Protein AF-A0A8T3AWD9-F1 (afdb_monomer)

Solvent-accessible surface area (backbone atoms only — not comparable to full-atom values): 8606 Å² total; per-residue (Å²): 122,70,68,49,66,74,69,62,75,92,82,88,86,88,84,91,85,80,89,54,77,78,52,58,83,73,50,92,71,78,94,84,82,88,88,88,85,84,59,68,88,38,67,68,53,42,66,17,61,41,80,44,67,46,98,86,73,47,78,46,60,47,73,42,88,56,37,65,58,46,50,52,51,52,49,51,55,45,60,72,67,45,82,55,59,67,70,56,50,48,51,47,48,51,53,51,46,44,41,70,74,65,65,48,84,80,69,75,83,74,73,81,74,82,64,86,80,73,74,73,90,85,72,76,76,87,125

Sequence (127 aa):
MLLSNCLFRVGGAAVLLSNRRQDRRLSKYQLLHTVRTHKGSDDRSYNCIFQSQDPSLLTGVSLSKDLMSVAGEALKTNITTLVLPISEQLLFFACLLSRRVLRIKSIRPYIPDFKYRALPSKYRAST

Foldseek 3Di:
DPVQVVVDDDDDDDDDDDPDPVCVVVDPDDDDDDDDDDPCVDPLLVPQWDFDADPVRDTTIDGDPCNVVSVVVVVVVVVVVPPDPVVLVVVQVVLVCCCPPVVPPPDDRDDRDPPPPDDDPPPPDDD

Nearest PDB structures (foldseek):
  6rm3-assembly1_LW0  TM=2.012E-01  e=3.949E+00  Vairimorpha necatrix

Radius of gyration: 20.72 Å; Cα contacts (8 Å, |Δi|>4): 76; chains: 1; bounding box: 49×40×47 Å

InterPro domains:
  IPR012392 Very-long-chain 3-ketoacyl-CoA synthase [PTHR31561] (1-115)
  IPR013601 FAE1/Type III polyketide synthase-like protein [PF08392] (1-100)
  IPR016039 Thiolase-like [G3DSA:3.40.47.10] (1-95)

pLDDT: mean 74.84, std 16.21, range [35.09, 95.19]

Organism: Dendrobium nobile (NCBI:txid94219)

Structure (mmCIF, N/CA/C/O backbone):
data_AF-A0A8T3AWD9-F1
#
_entry.id   AF-A0A8T3AWD9-F1
#
loop_
_atom_site.group_PDB
_atom_site.id
_atom_site.type_symbol
_atom_site.label_atom_id
_atom_site.label_alt_id
_atom_site.label_comp_id
_atom_site.label_asym_id
_atom_site.label_entity_id
_atom_site.label_seq_id
_atom_site.pdbx_PDB_ins_code
_atom_site.Cartn_x
_atom_site.Cartn_y
_atom_site.Cartn_z
_atom_site.occupancy
_atom_site.B_iso_or_equiv
_atom_site.auth_seq_id
_atom_site.auth_comp_id
_atom_site.auth_asym_id
_atom_site.auth_atom_id
_atom_site.pdbx_PDB_model_num
ATOM 1 N N . MET A 1 1 ? -6.844 -5.451 22.018 1.00 65.19 1 MET A N 1
ATOM 2 C CA . MET A 1 1 ? -5.948 -5.164 20.866 1.00 65.19 1 MET A CA 1
ATOM 3 C C . MET A 1 1 ? -5.050 -3.934 21.086 1.00 65.19 1 MET A C 1
ATOM 5 O O . MET A 1 1 ? -5.524 -2.823 20.910 1.00 65.19 1 MET A O 1
ATOM 9 N N . LEU A 1 2 ? -3.764 -4.069 21.454 1.00 70.31 2 LEU A N 1
ATOM 10 C CA . LEU A 1 2 ? -2.915 -2.883 21.725 1.00 70.31 2 LEU A CA 1
ATOM 11 C C . LEU A 1 2 ? -2.199 -2.328 20.474 1.00 70.31 2 LEU A C 1
ATOM 13 O O . LEU A 1 2 ? -2.203 -1.125 20.241 1.00 70.31 2 LEU A O 1
ATOM 17 N N . LEU A 1 3 ? -1.613 -3.204 19.647 1.00 77.25 3 LEU A N 1
ATOM 18 C CA . LEU A 1 3 ? -0.787 -2.805 18.498 1.00 77.25 3 LEU A CA 1
ATOM 19 C C . LEU A 1 3 ? -1.592 -2.056 17.420 1.00 77.25 3 LEU A C 1
ATOM 21 O O . LEU A 1 3 ? -1.138 -1.036 16.906 1.00 77.25 3 LEU A O 1
ATOM 25 N N . SER A 1 4 ? -2.806 -2.519 17.118 1.00 77.25 4 SER A N 1
ATOM 26 C CA . SER A 1 4 ? -3.703 -1.888 16.141 1.00 77.25 4 SER A CA 1
ATOM 27 C C . SER A 1 4 ? -4.045 -0.442 16.516 1.00 77.25 4 SER A C 1
ATOM 29 O O . SER A 1 4 ? -4.082 0.418 15.641 1.00 77.25 4 SER A O 1
ATOM 31 N N . ASN A 1 5 ? -4.192 -0.147 17.813 1.00 77.19 5 ASN A N 1
ATOM 32 C CA . ASN A 1 5 ? -4.466 1.206 18.308 1.00 77.19 5 ASN A CA 1
ATOM 33 C C . ASN A 1 5 ? -3.277 2.162 18.112 1.00 77.19 5 ASN A C 1
ATOM 35 O O . ASN A 1 5 ? -3.461 3.373 18.042 1.00 77.19 5 ASN A O 1
ATOM 39 N N . CYS A 1 6 ? -2.051 1.638 18.012 1.00 80.62 6 CYS A N 1
ATOM 40 C CA . CYS A 1 6 ? -0.866 2.439 17.708 1.00 80.62 6 CYS A CA 1
ATOM 41 C C . CYS A 1 6 ? -0.670 2.649 16.199 1.00 80.62 6 CYS A C 1
ATOM 43 O O . CYS A 1 6 ? -0.115 3.673 15.798 1.00 80.62 6 CYS A O 1
ATOM 45 N N . LEU A 1 7 ? -1.101 1.684 15.379 1.00 85.06 7 LEU A N 1
ATOM 46 C CA . LEU A 1 7 ? -0.913 1.692 13.927 1.00 85.06 7 LEU A CA 1
ATOM 47 C C . LEU A 1 7 ? -1.989 2.497 13.190 1.00 85.06 7 LEU A C 1
ATOM 49 O O . LEU A 1 7 ? -1.666 3.248 12.271 1.00 85.06 7 LEU A O 1
ATOM 53 N N . PHE A 1 8 ? -3.257 2.354 13.579 1.00 82.56 8 PHE A N 1
ATOM 54 C CA . PHE A 1 8 ? -4.366 3.032 12.914 1.00 82.56 8 PHE A CA 1
ATOM 55 C C . PHE A 1 8 ? -4.655 4.372 13.589 1.00 82.56 8 PHE A C 1
ATOM 57 O O . PHE A 1 8 ? -5.075 4.432 14.743 1.00 82.56 8 PHE A O 1
ATOM 64 N N . ARG A 1 9 ? -4.441 5.462 12.848 1.00 85.12 9 ARG A N 1
ATOM 65 C CA . ARG A 1 9 ? -4.808 6.823 13.252 1.00 85.12 9 ARG A CA 1
ATOM 66 C C . ARG A 1 9 ? -5.792 7.422 12.262 1.00 85.12 9 ARG A C 1
ATOM 68 O O . ARG A 1 9 ? -5.788 7.082 11.081 1.00 85.12 9 ARG A O 1
ATOM 75 N N . VAL A 1 10 ? -6.611 8.343 12.751 1.00 87.38 10 VAL A N 1
ATOM 76 C CA . VAL A 1 10 ? -7.536 9.108 11.915 1.00 87.38 10 VAL A CA 1
ATOM 77 C C . VAL A 1 10 ? -6.753 10.174 11.147 1.00 87.38 10 VAL A C 1
ATOM 79 O O . VAL A 1 10 ? -5.949 10.901 11.727 1.00 87.38 10 VAL A O 1
ATOM 82 N N . GLY A 1 11 ? -6.986 10.263 9.839 1.00 91.12 11 GLY A N 1
ATOM 83 C CA . GLY A 1 11 ? -6.383 11.258 8.956 1.00 91.12 11 GLY A CA 1
ATOM 84 C C . GLY A 1 11 ? -7.189 11.408 7.666 1.00 91.12 11 GLY A C 1
ATOM 85 O O . GLY A 1 11 ? -7.953 10.514 7.305 1.00 91.12 11 GLY A O 1
ATOM 86 N N . GLY A 1 12 ? -7.033 12.543 6.983 1.00 93.56 12 GLY A N 1
ATOM 87 C CA . GLY A 1 12 ? -7.712 12.843 5.721 1.00 93.56 12 GLY A CA 1
ATOM 88 C C . GLY A 1 12 ? -6.720 13.243 4.633 1.00 93.56 12 GLY A C 1
ATOM 89 O O . GLY A 1 12 ? -5.766 13.972 4.893 1.00 93.56 12 GLY A O 1
ATOM 90 N N . ALA A 1 13 ? -6.949 12.770 3.411 1.00 93.94 13 ALA A N 1
ATOM 91 C CA . ALA A 1 13 ? -6.191 13.160 2.228 1.00 93.94 13 ALA A CA 1
ATOM 92 C C . ALA A 1 13 ? -7.133 13.248 1.023 1.00 93.94 13 ALA A C 1
ATOM 94 O O . ALA A 1 13 ? -8.075 12.466 0.910 1.00 93.94 13 ALA A O 1
ATOM 95 N N . ALA A 1 14 ? -6.859 14.181 0.114 1.00 95.19 14 ALA A N 1
ATOM 96 C CA . ALA A 1 14 ? -7.595 14.336 -1.134 1.00 95.19 14 ALA A CA 1
ATOM 97 C C . ALA A 1 14 ? -6.621 14.352 -2.313 1.00 95.19 14 ALA A C 1
ATOM 99 O O . ALA A 1 14 ? -5.540 14.939 -2.238 1.00 95.19 14 ALA A O 1
ATOM 100 N N . VAL A 1 15 ? -7.011 13.707 -3.410 1.00 93.44 15 VAL A N 1
ATOM 101 C CA . VAL A 1 15 ? -6.258 13.686 -4.667 1.00 93.44 15 VAL A CA 1
ATOM 102 C C . VAL A 1 15 ? -7.203 14.098 -5.785 1.00 93.44 15 VAL A C 1
ATOM 104 O O . VAL A 1 15 ? -8.267 13.504 -5.943 1.00 93.44 15 VAL A O 1
ATOM 107 N N . LEU A 1 16 ? -6.809 15.102 -6.569 1.00 94.00 16 LEU A N 1
ATOM 108 C CA . LEU A 1 16 ? -7.533 15.518 -7.768 1.00 94.00 16 LEU A CA 1
ATOM 109 C C . LEU A 1 16 ? -6.903 14.859 -8.999 1.00 94.00 16 LEU A C 1
ATOM 111 O O . LEU A 1 16 ? -5.707 15.015 -9.250 1.00 94.00 16 LEU A O 1
ATOM 115 N N . LEU A 1 17 ? -7.713 14.138 -9.772 1.00 94.00 17 LEU A N 1
ATOM 116 C CA . LEU A 1 17 ? -7.306 13.497 -11.020 1.00 94.00 17 LEU A CA 1
ATOM 117 C C . LEU A 1 17 ? -7.984 14.205 -12.196 1.00 94.00 17 LEU A C 1
ATOM 119 O O . LEU A 1 17 ? -9.191 14.432 -12.170 1.00 94.00 17 LEU A O 1
ATOM 123 N N . SER A 1 18 ? -7.213 14.533 -13.233 1.00 90.94 18 SER A N 1
ATOM 124 C CA . SER A 1 18 ? -7.724 15.117 -14.476 1.00 90.94 18 SER A CA 1
ATOM 125 C C . SER A 1 18 ? -7.173 14.366 -15.682 1.00 90.94 18 SER A C 1
ATOM 127 O O . SER A 1 18 ? -6.006 13.973 -15.712 1.00 90.94 18 SER A O 1
ATOM 129 N N . ASN A 1 19 ? -8.019 14.186 -16.694 1.00 92.88 19 ASN A N 1
ATOM 130 C CA . ASN A 1 19 ? -7.649 13.652 -18.003 1.00 92.88 19 ASN A CA 1
ATOM 131 C C . ASN A 1 19 ? -7.398 14.762 -19.045 1.00 92.88 19 ASN A C 1
ATOM 133 O O . ASN A 1 19 ? -7.105 14.465 -20.206 1.00 92.88 19 ASN A O 1
ATOM 137 N N . ARG A 1 20 ? -7.507 16.045 -18.666 1.00 91.94 20 ARG A N 1
ATOM 138 C CA . ARG A 1 20 ? -7.355 17.176 -19.590 1.00 91.94 20 ARG A CA 1
ATOM 139 C C . ARG A 1 20 ? -5.881 17.463 -19.850 1.00 91.94 20 ARG A C 1
ATOM 141 O O . ARG A 1 20 ? -5.083 17.639 -18.934 1.00 91.94 20 ARG A O 1
ATOM 148 N N . ARG A 1 21 ? -5.514 17.606 -21.128 1.00 86.69 21 ARG A N 1
ATOM 149 C CA . ARG A 1 21 ? -4.132 17.936 -21.528 1.00 86.69 21 ARG A CA 1
ATOM 150 C C . ARG A 1 21 ? -3.658 19.295 -20.997 1.00 86.69 21 ARG A C 1
ATOM 152 O O . ARG A 1 21 ? -2.462 19.455 -20.778 1.00 86.69 21 ARG A O 1
ATOM 159 N N . GLN A 1 22 ? -4.573 20.245 -20.798 1.00 89.88 22 GLN A N 1
ATOM 160 C CA . GLN A 1 22 ? -4.274 21.581 -20.265 1.00 89.88 22 GLN A CA 1
ATOM 161 C C . GLN A 1 22 ? -3.762 21.508 -18.817 1.00 89.88 22 GLN A C 1
ATOM 163 O O . GLN A 1 22 ? -2.763 22.145 -18.484 1.00 89.88 22 GLN A O 1
ATOM 168 N N . ASP A 1 23 ? -4.350 20.625 -18.006 1.00 89.12 23 ASP A N 1
ATOM 169 C CA . ASP A 1 23 ? -4.007 20.454 -16.589 1.00 89.12 23 ASP A CA 1
ATOM 170 C C . ASP A 1 23 ? -2.666 19.728 -16.389 1.00 89.12 23 ASP A C 1
ATOM 172 O O . ASP A 1 23 ? -2.089 19.757 -15.304 1.00 89.12 23 ASP A O 1
ATOM 176 N N . ARG A 1 24 ? -2.104 19.126 -17.448 1.00 85.88 24 ARG A N 1
ATOM 177 C CA . ARG A 1 24 ? -0.816 18.412 -17.403 1.00 85.88 24 ARG A CA 1
ATOM 178 C C . ARG A 1 24 ? 0.351 19.302 -16.972 1.00 85.88 24 ARG A C 1
ATOM 180 O O . ARG A 1 24 ? 1.319 18.807 -16.407 1.00 85.88 24 ARG A O 1
ATOM 187 N N . ARG A 1 25 ? 0.290 20.609 -17.254 1.00 86.06 25 ARG A N 1
ATOM 188 C CA . ARG A 1 25 ? 1.325 21.564 -16.815 1.00 86.06 25 ARG A CA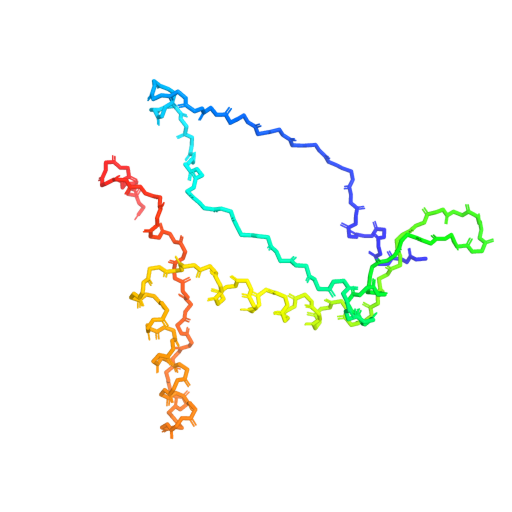 1
ATOM 189 C C . ARG A 1 25 ? 1.244 21.869 -15.317 1.00 86.06 25 ARG A C 1
ATOM 191 O O . ARG A 1 25 ? 2.246 22.269 -14.741 1.00 86.06 25 ARG A O 1
ATOM 198 N N . LEU A 1 26 ? 0.071 21.678 -14.712 1.00 88.62 26 LEU A N 1
ATOM 199 C CA . LEU A 1 26 ? -0.200 21.946 -13.298 1.00 88.62 26 LEU A CA 1
ATOM 200 C C . LEU A 1 26 ? -0.123 20.674 -12.438 1.00 88.62 26 LEU A C 1
ATOM 202 O O . LEU A 1 26 ? 0.032 20.756 -11.222 1.00 88.62 26 LEU A O 1
ATOM 206 N N . SER A 1 27 ? -0.224 19.488 -13.045 1.00 88.12 27 SER A N 1
ATOM 207 C CA . SER A 1 27 ? -0.175 18.215 -12.326 1.00 88.12 27 SER A CA 1
ATOM 208 C C . SER A 1 27 ? 1.201 17.960 -11.703 1.00 88.12 27 SER A C 1
ATOM 210 O O . SER A 1 27 ? 2.211 17.960 -12.406 1.00 88.12 27 SER A O 1
ATOM 212 N N . LYS A 1 28 ? 1.233 17.650 -10.400 1.00 88.88 28 LYS A N 1
ATOM 213 C CA . LYS A 1 28 ? 2.458 17.254 -9.680 1.00 88.88 28 LYS A CA 1
ATOM 214 C C . LYS A 1 28 ? 2.979 15.877 -10.109 1.00 88.88 28 LYS A C 1
ATOM 216 O O . LYS A 1 28 ? 4.184 15.658 -10.157 1.00 88.88 28 LYS A O 1
ATOM 221 N N . TYR A 1 29 ? 2.067 14.956 -10.419 1.00 86.56 29 TYR A N 1
ATOM 222 C CA . TYR A 1 29 ? 2.374 13.589 -10.836 1.00 86.56 29 TYR A CA 1
ATOM 223 C C . TYR A 1 29 ? 1.457 13.163 -11.984 1.00 86.56 29 TYR A C 1
ATOM 225 O O . TYR A 1 29 ? 0.307 13.595 -12.058 1.00 86.56 29 TYR A O 1
ATOM 233 N N . GLN A 1 30 ? 1.959 12.287 -12.856 1.00 84.25 30 GLN A N 1
ATOM 234 C CA . GLN A 1 30 ? 1.177 11.650 -13.914 1.00 84.25 30 GLN A CA 1
ATOM 235 C C . GLN A 1 30 ? 0.963 10.174 -13.558 1.00 84.25 30 GLN A C 1
ATOM 237 O O . GLN A 1 30 ? 1.929 9.430 -13.397 1.00 84.25 30 GLN A O 1
ATOM 242 N N . LEU A 1 31 ? -0.297 9.741 -13.460 1.00 87.12 31 LEU A N 1
ATOM 243 C CA . LEU A 1 31 ? -0.633 8.328 -13.295 1.00 87.12 31 LEU A CA 1
ATOM 244 C C . LEU A 1 31 ? -0.467 7.611 -14.640 1.00 87.12 31 LEU A C 1
ATOM 246 O O . LEU A 1 31 ? -1.129 7.962 -15.614 1.00 87.12 31 LEU A O 1
ATOM 250 N N . LEU A 1 32 ? 0.437 6.633 -14.699 1.00 84.62 32 LEU A N 1
ATOM 251 C CA . LEU A 1 32 ? 0.747 5.904 -15.934 1.00 84.62 32 LEU A CA 1
ATOM 252 C C . LEU A 1 32 ? 0.165 4.494 -15.943 1.00 84.62 32 LEU A C 1
ATOM 254 O O . LEU A 1 32 ? -0.391 4.071 -16.949 1.00 84.62 32 LEU A O 1
ATOM 258 N N . HIS A 1 33 ? 0.302 3.771 -14.834 1.00 79.75 33 HIS A N 1
ATOM 259 C CA . HIS A 1 33 ? -0.185 2.405 -14.706 1.00 79.75 33 HIS A CA 1
ATOM 260 C C . HIS A 1 33 ? -0.597 2.138 -13.259 1.00 79.75 33 HIS A C 1
ATOM 262 O O . HIS A 1 33 ? 0.128 2.480 -12.327 1.00 79.75 33 HIS A O 1
ATOM 268 N N . THR A 1 34 ? -1.741 1.480 -13.087 1.00 84.19 34 THR A N 1
ATOM 269 C CA . THR A 1 34 ? -2.168 0.879 -11.820 1.00 84.19 34 THR A CA 1
ATOM 270 C C . THR A 1 34 ? -2.266 -0.633 -11.990 1.00 84.19 34 THR A C 1
ATOM 272 O O . THR A 1 34 ? -2.887 -1.093 -12.944 1.00 84.19 34 THR A O 1
ATOM 275 N N . VAL A 1 35 ? -1.645 -1.400 -11.095 1.00 82.94 35 VAL A N 1
ATOM 276 C CA . VAL A 1 35 ? -1.787 -2.862 -11.014 1.00 82.94 35 VAL A CA 1
ATOM 277 C C . VAL A 1 35 ? -2.458 -3.179 -9.686 1.00 82.94 35 VAL A C 1
ATOM 279 O O . VAL A 1 35 ? -2.074 -2.632 -8.653 1.00 82.94 35 VAL A O 1
ATOM 282 N N . ARG A 1 36 ? -3.465 -4.053 -9.710 1.00 84.62 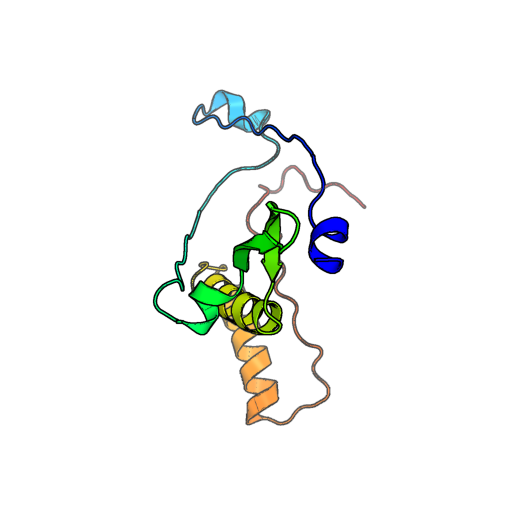36 ARG A N 1
ATOM 283 C CA . ARG A 1 36 ? -4.148 -4.539 -8.510 1.00 84.62 36 ARG A CA 1
ATOM 284 C C . ARG A 1 36 ? -3.980 -6.047 -8.417 1.00 84.62 36 ARG A C 1
ATOM 286 O O . ARG A 1 36 ? -4.243 -6.756 -9.380 1.00 84.62 36 ARG A O 1
ATOM 293 N N . THR A 1 37 ? -3.607 -6.524 -7.239 1.00 83.94 37 THR A N 1
ATOM 294 C CA . THR A 1 37 ? -3.449 -7.951 -6.943 1.00 83.94 37 THR A CA 1
ATOM 295 C C . THR A 1 37 ? -4.292 -8.344 -5.751 1.00 83.94 37 THR A C 1
ATOM 297 O O . THR A 1 37 ? -4.377 -7.601 -4.773 1.00 83.94 37 THR A O 1
ATOM 300 N N . HIS A 1 38 ? -4.879 -9.531 -5.813 1.00 87.25 38 HIS A N 1
ATOM 301 C CA . HIS A 1 38 ? -5.731 -10.058 -4.762 1.00 87.25 38 HIS A CA 1
ATOM 302 C C . HIS A 1 38 ? -5.205 -11.421 -4.310 1.00 87.25 38 HIS A C 1
ATOM 304 O O . HIS A 1 38 ? -5.122 -12.338 -5.120 1.00 87.25 38 HIS A O 1
ATOM 310 N N . LYS A 1 39 ? -4.845 -11.541 -3.025 1.00 85.00 39 LYS A N 1
ATOM 311 C CA . LYS A 1 39 ? -4.396 -12.798 -2.398 1.00 85.00 39 LYS A CA 1
ATOM 312 C C . LYS A 1 39 ? -5.446 -13.411 -1.461 1.00 85.00 39 LYS A C 1
ATOM 314 O O . LYS A 1 39 ? -5.117 -14.289 -0.680 1.00 85.00 39 LYS A O 1
ATOM 319 N N . GLY A 1 40 ? -6.706 -12.977 -1.528 1.00 85.75 40 GLY A N 1
ATOM 320 C CA . GLY A 1 40 ? -7.748 -13.431 -0.596 1.00 85.75 40 GLY A CA 1
ATOM 321 C C . GLY A 1 40 ? -8.136 -14.912 -0.703 1.00 85.75 40 GLY A C 1
ATOM 322 O O . GLY A 1 40 ? -8.907 -15.370 0.124 1.00 85.75 40 GLY A O 1
ATOM 323 N N . SER A 1 41 ? -7.630 -15.654 -1.696 1.00 88.19 41 SER A N 1
ATOM 324 C CA . SER A 1 41 ? -7.831 -17.106 -1.802 1.00 88.19 41 SER A CA 1
ATOM 325 C C . SER A 1 41 ? -6.900 -17.927 -0.905 1.00 88.19 41 SER A C 1
ATOM 327 O O . SER A 1 41 ? -7.090 -19.129 -0.788 1.00 88.19 41 SER A O 1
ATOM 329 N N . ASP A 1 42 ? -5.855 -17.318 -0.342 1.00 88.31 42 ASP A N 1
ATOM 330 C CA . ASP A 1 42 ? -4.977 -17.963 0.633 1.00 88.31 42 ASP A CA 1
ATOM 331 C C . ASP A 1 42 ? -5.487 -17.650 2.041 1.00 88.31 42 ASP A C 1
ATOM 333 O O . ASP A 1 42 ? -5.592 -16.480 2.409 1.00 88.31 42 ASP A O 1
ATOM 337 N N . ASP A 1 43 ? -5.770 -18.679 2.838 1.00 90.00 43 ASP A N 1
ATOM 338 C CA . ASP A 1 43 ? -6.325 -18.537 4.187 1.00 90.00 43 ASP A CA 1
ATOM 339 C C . ASP A 1 43 ? -5.436 -17.698 5.103 1.00 90.00 43 ASP A C 1
ATOM 341 O O . ASP A 1 43 ? -5.941 -16.953 5.945 1.00 90.00 43 ASP A O 1
ATOM 345 N N . ARG A 1 44 ? -4.108 -17.772 4.938 1.00 88.12 44 ARG A N 1
ATOM 346 C CA . ARG A 1 44 ? -3.181 -16.931 5.712 1.00 88.12 44 ARG A CA 1
ATOM 347 C C . ARG A 1 44 ? -3.329 -15.471 5.330 1.00 88.12 44 ARG A C 1
ATOM 349 O O . ARG A 1 44 ? -3.333 -14.600 6.195 1.00 88.12 44 ARG A O 1
ATOM 356 N N . SER A 1 45 ? -3.471 -15.213 4.035 1.00 87.00 45 SER A N 1
ATOM 357 C CA . SER A 1 45 ? -3.666 -13.874 3.494 1.00 87.00 45 SER A CA 1
ATOM 358 C C . SER A 1 45 ? -5.045 -13.309 3.833 1.00 87.00 45 SER A C 1
ATOM 360 O O . SER A 1 45 ? -5.158 -12.123 4.132 1.00 87.00 45 SER A O 1
ATOM 362 N N . TYR A 1 46 ? -6.080 -14.146 3.836 1.00 88.44 46 TYR A N 1
ATOM 363 C CA . TYR A 1 46 ? -7.435 -13.773 4.219 1.00 88.44 46 TYR A CA 1
ATOM 364 C C . TYR A 1 46 ? -7.490 -13.423 5.707 1.00 88.44 46 TYR A C 1
ATOM 366 O O . TYR A 1 46 ? -7.839 -12.303 6.062 1.00 88.44 46 TYR A O 1
ATOM 374 N N . ASN A 1 47 ? -7.039 -14.333 6.577 1.00 87.81 47 ASN A N 1
ATOM 375 C CA . ASN A 1 47 ? -7.129 -14.185 8.031 1.00 87.81 47 ASN A CA 1
ATOM 376 C C . ASN A 1 47 ? -6.112 -13.203 8.644 1.00 87.81 47 ASN A C 1
ATOM 378 O O . ASN A 1 47 ? -6.112 -13.007 9.860 1.00 87.81 47 ASN A O 1
ATOM 382 N N . CYS A 1 48 ? -5.230 -12.581 7.849 1.00 87.94 48 CYS A N 1
ATOM 383 C CA . CYS A 1 48 ? -4.163 -11.741 8.400 1.00 87.94 48 CYS A CA 1
ATOM 384 C C . CYS A 1 48 ? -4.647 -10.408 8.987 1.00 87.94 48 CYS A C 1
ATOM 386 O O . CYS A 1 48 ? -4.032 -9.921 9.939 1.00 87.94 48 CYS A O 1
ATOM 388 N N . ILE A 1 49 ? -5.723 -9.830 8.444 1.00 88.50 49 ILE A N 1
ATOM 389 C CA . ILE A 1 49 ? -6.346 -8.598 8.938 1.00 88.50 49 ILE A CA 1
ATOM 390 C C . ILE A 1 49 ? -7.855 -8.796 8.935 1.00 88.50 49 ILE A C 1
ATOM 392 O O . ILE A 1 49 ? -8.462 -8.895 7.871 1.00 88.50 49 ILE A O 1
ATOM 396 N N . PHE A 1 50 ? -8.464 -8.777 10.116 1.00 88.06 50 PHE A N 1
ATOM 397 C CA . PHE A 1 50 ? -9.914 -8.854 10.254 1.00 88.06 50 PHE A CA 1
ATOM 398 C C . PHE A 1 50 ? -10.436 -7.818 11.225 1.00 88.06 50 PHE A C 1
ATOM 400 O O . PHE A 1 50 ? -9.828 -7.562 12.260 1.00 88.06 50 PHE A O 1
ATOM 407 N N . GLN A 1 51 ? -11.593 -7.245 10.915 1.00 87.88 51 GLN A N 1
ATOM 408 C CA . GLN A 1 51 ? -12.339 -6.485 11.902 1.00 87.88 51 GLN A CA 1
ATOM 409 C C . GLN A 1 51 ? -13.060 -7.476 12.818 1.00 87.88 51 GLN A C 1
ATOM 411 O O . GLN A 1 51 ? -13.839 -8.301 12.347 1.00 87.88 51 GLN A O 1
ATOM 416 N N . SER A 1 52 ? -12.778 -7.420 14.114 1.00 85.75 52 SER A N 1
ATOM 417 C CA . SER A 1 52 ? -13.375 -8.311 15.106 1.00 85.75 52 SER A CA 1
ATOM 418 C C . SER A 1 52 ? -13.766 -7.533 16.350 1.00 85.75 52 SER A C 1
ATOM 420 O O . SER A 1 52 ? -13.223 -6.466 16.639 1.00 85.75 52 SER A O 1
ATOM 422 N N . GLN A 1 53 ? -14.723 -8.074 17.090 1.00 86.94 53 GLN A N 1
ATOM 423 C CA . GLN A 1 53 ? -15.185 -7.482 18.331 1.00 86.94 53 GLN A CA 1
ATOM 424 C C . GLN A 1 53 ? -14.423 -8.102 19.506 1.00 86.94 53 GLN A C 1
ATOM 426 O O . GLN A 1 53 ? -14.345 -9.325 19.621 1.00 86.94 53 GLN A O 1
ATOM 431 N N . ASP A 1 54 ? -13.834 -7.259 20.352 1.00 81.81 54 ASP A N 1
ATOM 432 C CA . ASP A 1 54 ? -13.190 -7.700 21.592 1.00 81.81 54 ASP A CA 1
ATOM 433 C C . ASP A 1 54 ? -14.269 -8.076 22.643 1.00 81.81 54 ASP A C 1
ATOM 435 O O . ASP A 1 54 ? -15.425 -7.659 22.517 1.00 81.81 54 ASP A O 1
ATOM 439 N N . PRO A 1 55 ? -13.924 -8.811 23.724 1.00 84.69 55 PRO A N 1
ATOM 440 C CA . PRO A 1 55 ? -14.878 -9.223 24.768 1.00 84.69 55 PRO A CA 1
ATOM 441 C C . PRO A 1 55 ? -15.641 -8.070 25.437 1.00 84.69 55 PRO A C 1
ATOM 443 O O . PRO A 1 55 ? -16.718 -8.266 25.988 1.00 84.69 55 PRO A O 1
ATOM 446 N N . SER A 1 56 ? -15.099 -6.855 25.372 1.00 85.44 56 SER A N 1
ATOM 447 C CA . SER A 1 56 ? -15.739 -5.625 25.851 1.00 85.44 56 SER A CA 1
ATOM 448 C C . SER A 1 56 ? -16.709 -5.002 24.836 1.00 85.44 56 SER A C 1
ATOM 450 O O . SER A 1 56 ? -17.052 -3.832 24.969 1.00 85.44 56 SER A O 1
ATOM 452 N N . LEU A 1 57 ? -17.117 -5.749 23.802 1.00 83.19 57 LEU A N 1
ATOM 453 C CA . LEU A 1 57 ? -17.996 -5.317 22.706 1.00 83.19 57 LEU A CA 1
ATOM 454 C C . LEU A 1 57 ? -17.452 -4.152 21.860 1.00 83.19 57 LEU A C 1
ATOM 456 O O . LEU A 1 57 ? -18.184 -3.544 21.078 1.00 83.19 57 LEU A O 1
ATOM 460 N N . LEU A 1 58 ? -16.155 -3.868 21.958 1.00 82.50 58 LEU A N 1
ATOM 461 C CA . LEU A 1 58 ? -15.493 -2.842 21.163 1.00 82.50 58 LEU A CA 1
ATOM 462 C C . LEU A 1 58 ? -15.006 -3.443 19.846 1.00 82.50 58 LEU A C 1
ATOM 464 O O . LEU A 1 58 ? -14.232 -4.400 19.833 1.00 82.50 58 LEU A O 1
ATOM 468 N N . THR A 1 59 ? -15.460 -2.875 18.733 1.00 84.88 59 THR A N 1
ATOM 469 C CA . THR A 1 59 ? -15.034 -3.297 17.398 1.00 84.88 59 THR A CA 1
ATOM 470 C C . THR A 1 59 ? -13.644 -2.747 17.096 1.00 84.88 59 THR A C 1
ATOM 472 O O . THR A 1 59 ? -13.445 -1.533 17.064 1.00 84.88 59 THR A O 1
ATOM 475 N N . GLY A 1 60 ? -12.690 -3.638 16.839 1.00 83.94 60 GLY A N 1
ATOM 476 C CA . GLY A 1 60 ? -11.310 -3.301 16.505 1.00 83.94 60 GLY A CA 1
ATOM 477 C C . GLY A 1 60 ? -10.791 -4.088 15.304 1.00 83.94 60 GLY A C 1
ATOM 478 O O . GLY A 1 60 ? -11.528 -4.823 14.648 1.00 83.94 60 GLY A O 1
ATOM 479 N N . VAL A 1 61 ? -9.505 -3.917 14.997 1.00 87.75 61 VAL A N 1
ATOM 480 C CA . VAL A 1 61 ? -8.817 -4.651 13.925 1.00 87.75 61 VAL A CA 1
ATOM 481 C C . VAL A 1 61 ? -7.849 -5.656 14.536 1.00 87.75 61 VAL A C 1
ATOM 483 O O . VAL A 1 61 ? -6.910 -5.277 15.239 1.00 87.75 61 VAL A O 1
ATOM 486 N N . SER A 1 62 ? -8.053 -6.934 14.241 1.00 86.44 62 SER A N 1
ATOM 487 C CA . SER A 1 62 ? -7.143 -8.027 14.560 1.00 86.44 62 SER A CA 1
ATOM 488 C C . SER A 1 62 ? -6.068 -8.134 13.487 1.00 86.44 62 SER A C 1
ATOM 490 O O . SER A 1 62 ? -6.375 -8.138 12.295 1.00 86.44 62 SER A O 1
ATOM 492 N N . LEU A 1 63 ? -4.808 -8.204 13.916 1.00 87.19 63 LEU A N 1
ATOM 493 C CA . LEU A 1 63 ? -3.639 -8.336 13.050 1.00 87.19 63 LEU A CA 1
ATOM 494 C C . LEU A 1 63 ? -2.908 -9.631 13.412 1.00 87.19 63 LEU A C 1
ATOM 496 O O . LEU A 1 63 ? -2.433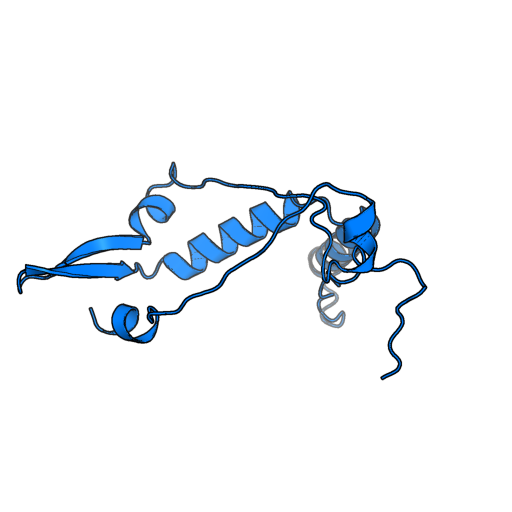 -9.785 14.540 1.00 87.19 63 LEU A O 1
ATOM 500 N N . SER A 1 64 ? -2.806 -10.555 12.459 1.00 86.44 64 SER A N 1
ATOM 501 C CA . SER A 1 64 ? -2.039 -11.792 12.631 1.00 86.44 64 SER A CA 1
ATOM 502 C C . SER A 1 64 ? -0.531 -11.536 12.530 1.00 86.44 64 SER A C 1
ATOM 504 O O . SER A 1 64 ? -0.077 -10.607 11.859 1.00 86.44 64 SER A O 1
ATOM 506 N N . LYS A 1 65 ? 0.274 -12.416 13.137 1.00 86.50 65 LYS A N 1
ATOM 507 C CA . LYS A 1 65 ? 1.745 -12.407 13.013 1.00 86.50 65 LYS A CA 1
ATOM 508 C C . LYS A 1 65 ? 2.210 -12.658 11.574 1.00 86.50 65 LYS A C 1
ATOM 510 O O . LYS A 1 65 ? 3.272 -12.178 11.184 1.00 86.50 65 LYS A O 1
ATOM 515 N N . ASP A 1 66 ? 1.389 -13.345 10.783 1.00 86.38 66 ASP A N 1
ATOM 516 C CA . ASP A 1 66 ? 1.661 -13.635 9.372 1.00 86.38 66 ASP A CA 1
ATOM 517 C C . ASP A 1 66 ? 1.496 -12.411 8.459 1.00 86.38 66 ASP A C 1
ATOM 519 O O . ASP A 1 66 ? 1.840 -12.461 7.282 1.00 86.38 66 ASP A O 1
ATOM 523 N N . LEU A 1 67 ? 1.008 -11.279 8.980 1.00 86.19 67 LEU A N 1
ATOM 524 C CA . LEU A 1 67 ? 0.790 -10.073 8.185 1.00 86.19 67 LEU A CA 1
ATOM 525 C C . LEU A 1 67 ? 2.054 -9.622 7.442 1.00 86.19 67 LEU A C 1
ATOM 527 O O . LEU A 1 67 ? 1.996 -9.279 6.263 1.00 86.19 67 LEU A O 1
ATOM 531 N N . MET A 1 68 ? 3.206 -9.629 8.115 1.00 87.56 68 MET A N 1
ATOM 532 C CA . MET A 1 68 ? 4.447 -9.124 7.526 1.00 87.56 68 MET A CA 1
ATOM 533 C C . MET A 1 68 ? 4.985 -10.049 6.423 1.00 87.56 68 MET A C 1
ATOM 535 O O . MET A 1 68 ? 5.489 -9.562 5.410 1.00 87.56 68 MET A O 1
ATOM 539 N N . SER A 1 69 ? 4.845 -11.370 6.581 1.00 89.38 69 SER A N 1
ATOM 540 C CA . SER A 1 69 ? 5.248 -12.345 5.560 1.00 89.38 69 SER A CA 1
ATOM 541 C C . SER A 1 69 ? 4.310 -12.297 4.352 1.00 89.38 69 SER A C 1
ATOM 543 O O . SER A 1 69 ? 4.781 -12.147 3.223 1.00 89.38 69 SER A O 1
ATOM 545 N N . VAL A 1 70 ? 2.993 -12.307 4.584 1.00 88.88 70 VAL A N 1
ATOM 546 C CA . VAL A 1 70 ? 1.966 -12.184 3.538 1.00 88.88 70 VAL A CA 1
ATOM 547 C C . VAL A 1 70 ? 2.130 -10.886 2.745 1.00 88.88 70 VAL A C 1
ATOM 549 O O . VAL A 1 70 ? 2.108 -10.912 1.510 1.00 88.88 70 VAL A O 1
ATOM 552 N N . ALA A 1 71 ? 2.325 -9.753 3.429 1.00 86.56 71 ALA A N 1
ATOM 553 C CA . ALA A 1 71 ? 2.517 -8.455 2.788 1.00 86.56 71 ALA A CA 1
ATOM 554 C C . ALA A 1 71 ? 3.805 -8.418 1.954 1.00 86.56 71 ALA A C 1
ATOM 556 O O . ALA A 1 71 ? 3.795 -7.905 0.834 1.00 86.56 71 ALA A O 1
ATOM 557 N N . GLY A 1 72 ? 4.899 -9.001 2.458 1.00 86.56 72 GLY A N 1
ATOM 558 C CA . GLY A 1 72 ? 6.159 -9.111 1.723 1.00 86.56 72 GLY A CA 1
ATOM 559 C C . GLY A 1 72 ? 6.026 -9.944 0.448 1.00 86.56 72 GLY A C 1
ATOM 560 O O . GLY A 1 72 ? 6.520 -9.550 -0.611 1.00 86.56 72 GLY A O 1
ATOM 561 N N . GLU A 1 73 ? 5.309 -11.065 0.513 1.00 85.81 73 GLU A N 1
ATOM 562 C CA . GLU A 1 73 ? 5.015 -11.878 -0.666 1.00 85.81 73 GLU A CA 1
ATOM 563 C C . GLU A 1 73 ? 4.125 -11.147 -1.672 1.00 85.81 73 GLU A C 1
ATOM 565 O O . GLU A 1 73 ? 4.426 -11.154 -2.865 1.00 85.81 73 GLU A O 1
ATOM 570 N N . ALA A 1 74 ? 3.057 -10.491 -1.208 1.00 85.38 74 ALA A N 1
ATOM 571 C CA . ALA A 1 74 ? 2.180 -9.701 -2.069 1.00 85.38 74 ALA A CA 1
ATOM 572 C C . ALA A 1 74 ? 2.961 -8.583 -2.774 1.00 85.38 74 ALA A C 1
ATOM 574 O O . ALA A 1 74 ? 2.840 -8.402 -3.984 1.00 85.38 74 ALA A O 1
ATOM 575 N N . LEU A 1 75 ? 3.833 -7.885 -2.043 1.00 82.69 75 LEU A N 1
ATOM 576 C CA . LEU A 1 75 ? 4.684 -6.842 -2.603 1.00 82.69 75 LEU A CA 1
ATOM 577 C C . LEU A 1 75 ? 5.658 -7.404 -3.646 1.00 82.69 75 LEU A C 1
ATOM 579 O O . LEU A 1 75 ? 5.836 -6.801 -4.702 1.00 82.69 75 LEU A O 1
ATOM 583 N N . LYS A 1 76 ? 6.256 -8.573 -3.396 1.00 81.62 76 LYS A N 1
ATOM 584 C CA . LYS A 1 76 ? 7.150 -9.242 -4.350 1.00 81.62 76 LYS A CA 1
ATOM 585 C C . LYS A 1 76 ? 6.425 -9.605 -5.649 1.00 81.62 76 LYS A C 1
ATOM 587 O O . LYS A 1 76 ? 6.954 -9.355 -6.734 1.00 81.62 76 LYS A O 1
ATOM 592 N N . THR A 1 77 ? 5.211 -10.144 -5.561 1.00 78.69 77 THR A N 1
ATOM 593 C CA . THR A 1 77 ? 4.374 -10.426 -6.738 1.00 78.69 77 THR A CA 1
ATOM 594 C C . THR A 1 77 ? 3.987 -9.138 -7.472 1.00 78.69 77 THR A C 1
ATOM 596 O O . THR A 1 77 ? 3.979 -9.097 -8.701 1.00 78.69 77 THR A O 1
ATOM 599 N N . ASN A 1 78 ? 3.759 -8.042 -6.749 1.00 75.56 78 ASN A N 1
ATOM 600 C CA . ASN A 1 78 ? 3.386 -6.764 -7.361 1.00 75.56 78 ASN A CA 1
ATOM 601 C C . ASN A 1 78 ? 4.556 -6.083 -8.051 1.00 75.56 78 ASN A C 1
ATOM 603 O O . ASN A 1 78 ? 4.392 -5.562 -9.143 1.00 75.56 78 ASN A O 1
ATOM 607 N N . ILE A 1 79 ? 5.747 -6.114 -7.456 1.00 69.50 79 ILE A N 1
ATOM 608 C CA . ILE A 1 79 ? 6.960 -5.560 -8.068 1.00 69.50 79 ILE A CA 1
ATOM 609 C C . ILE A 1 79 ? 7.360 -6.363 -9.311 1.00 69.50 79 ILE A C 1
ATOM 611 O O . ILE A 1 79 ? 7.830 -5.784 -10.283 1.00 69.50 79 ILE A O 1
ATOM 615 N N . THR A 1 80 ? 7.157 -7.683 -9.306 1.00 66.75 80 THR A N 1
ATOM 616 C CA . THR A 1 80 ? 7.451 -8.526 -10.479 1.00 66.75 80 THR A CA 1
ATOM 617 C C . THR A 1 80 ? 6.439 -8.352 -11.614 1.00 66.75 80 THR A C 1
ATOM 619 O O . THR A 1 80 ? 6.817 -8.489 -12.774 1.00 66.75 80 THR A O 1
ATOM 622 N N . THR A 1 81 ? 5.182 -8.015 -11.307 1.00 62.97 81 THR A N 1
ATOM 623 C CA . THR A 1 81 ? 4.123 -7.764 -12.308 1.00 62.97 81 THR A CA 1
ATOM 624 C C . THR A 1 81 ? 4.027 -6.305 -12.748 1.00 62.97 81 THR A C 1
ATOM 626 O O . THR A 1 81 ? 3.591 -6.027 -13.865 1.00 62.97 81 THR A O 1
ATOM 629 N N . LEU A 1 82 ? 4.468 -5.360 -11.914 1.00 58.03 82 LEU A N 1
ATOM 630 C CA . LEU A 1 82 ? 4.757 -3.999 -12.338 1.00 58.03 82 LEU A CA 1
ATOM 631 C C . LEU A 1 82 ? 5.825 -4.093 -13.420 1.00 58.03 82 LEU A C 1
ATOM 633 O O . LEU A 1 82 ? 6.947 -4.527 -13.164 1.00 58.03 82 LEU A O 1
ATOM 637 N N . VAL A 1 83 ? 5.463 -3.676 -14.632 1.00 52.34 83 VAL A N 1
ATOM 638 C CA . VAL A 1 83 ? 6.386 -3.470 -15.748 1.00 52.34 83 VAL A CA 1
ATOM 639 C C . VAL A 1 83 ? 7.314 -2.310 -15.376 1.00 52.34 83 VAL A C 1
ATOM 641 O O . VAL A 1 83 ? 7.194 -1.188 -15.879 1.00 52.34 83 VAL A O 1
ATOM 644 N N . LEU A 1 84 ? 8.237 -2.568 -14.447 1.00 55.53 84 LEU A N 1
ATOM 645 C CA . LEU A 1 84 ? 9.484 -1.835 -14.375 1.00 55.53 84 LEU A CA 1
ATOM 646 C C . LEU A 1 84 ? 10.053 -1.852 -15.802 1.00 55.53 84 LEU A C 1
ATOM 648 O O . LEU A 1 84 ? 9.928 -2.871 -16.491 1.00 55.53 84 LEU A O 1
ATOM 652 N N . PRO A 1 85 ? 10.603 -0.731 -16.299 1.00 58.69 85 PRO A N 1
ATOM 653 C CA . PRO A 1 85 ? 11.267 -0.735 -17.596 1.00 58.69 85 PRO A CA 1
ATOM 654 C C . PRO A 1 85 ? 12.201 -1.946 -17.653 1.00 58.69 85 PRO A C 1
ATOM 656 O O . PRO A 1 85 ? 12.889 -2.232 -16.675 1.00 58.69 85 PRO A O 1
ATOM 659 N N . ILE A 1 86 ? 12.159 -2.693 -18.759 1.00 61.31 86 ILE A N 1
ATOM 660 C CA . ILE A 1 86 ? 12.816 -4.005 -18.895 1.00 61.31 86 ILE A CA 1
ATOM 661 C C . ILE A 1 86 ? 14.283 -3.941 -18.430 1.00 61.31 86 ILE A C 1
ATOM 663 O O . ILE A 1 86 ? 14.780 -4.885 -17.827 1.00 61.31 86 ILE A O 1
ATOM 667 N N . SER A 1 87 ? 14.946 -2.792 -18.612 1.00 62.62 87 SER A N 1
ATOM 668 C CA . SER A 1 87 ? 16.289 -2.494 -18.105 1.00 62.62 87 SER A CA 1
ATOM 669 C C . SER A 1 87 ? 16.453 -2.660 -16.586 1.00 62.62 87 SER A C 1
ATOM 671 O O . SER A 1 87 ? 17.427 -3.260 -16.150 1.00 62.62 87 SER A O 1
ATOM 673 N N . GLU A 1 88 ? 15.506 -2.179 -15.780 1.00 67.88 88 GLU A N 1
ATOM 674 C CA . GLU A 1 88 ? 15.535 -2.257 -14.311 1.00 67.88 88 GLU A CA 1
ATOM 675 C C . GLU A 1 88 ? 15.208 -3.668 -13.811 1.00 67.88 88 GLU A C 1
ATOM 677 O O . GLU A 1 88 ? 15.838 -4.171 -12.878 1.00 67.88 88 GLU A O 1
ATOM 682 N N . GLN A 1 89 ? 14.265 -4.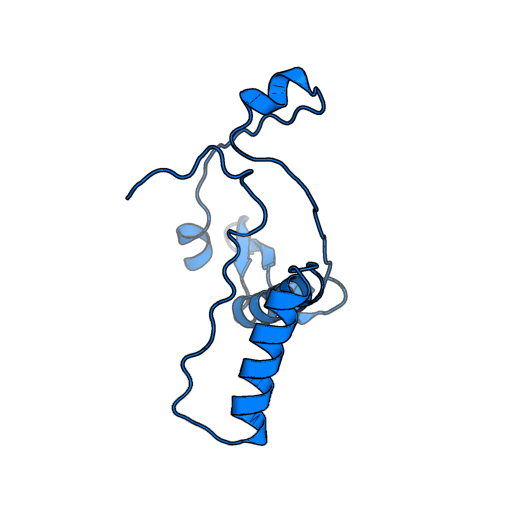351 -14.472 1.00 65.81 89 GLN A N 1
ATOM 683 C CA . GLN A 1 89 ? 13.976 -5.758 -14.178 1.00 65.81 89 GLN A CA 1
ATOM 684 C C . GLN A 1 89 ? 15.186 -6.641 -14.492 1.00 65.81 89 GLN A C 1
ATOM 686 O O . GLN A 1 89 ? 15.547 -7.487 -13.675 1.00 65.81 89 GLN A O 1
ATOM 691 N N . LEU A 1 90 ? 15.846 -6.414 -15.634 1.00 69.12 90 LEU A N 1
ATOM 692 C CA . LEU A 1 90 ? 17.068 -7.118 -16.018 1.00 69.12 90 LEU A CA 1
ATOM 693 C C . LEU A 1 90 ? 18.214 -6.836 -15.047 1.00 69.12 90 LEU A C 1
ATOM 695 O O . LEU A 1 90 ? 18.900 -7.777 -14.661 1.00 69.12 90 LEU A O 1
ATOM 699 N N . LEU A 1 91 ? 18.411 -5.587 -14.611 1.00 71.94 91 LEU A N 1
ATOM 700 C CA . LEU A 1 91 ? 19.486 -5.247 -13.676 1.00 71.94 91 LEU A CA 1
ATOM 701 C C . LEU A 1 91 ? 19.269 -5.909 -12.311 1.00 71.94 91 LEU A C 1
ATOM 703 O O . LEU A 1 91 ? 20.185 -6.531 -11.771 1.00 71.94 91 LEU A O 1
ATOM 707 N N . PHE A 1 92 ? 18.044 -5.846 -11.779 1.00 69.88 92 PHE A N 1
ATOM 708 C CA . PHE A 1 92 ? 17.680 -6.518 -10.532 1.00 69.88 92 PHE A CA 1
ATOM 709 C C . PHE A 1 92 ? 17.844 -8.039 -10.643 1.00 69.88 92 PHE A C 1
ATOM 711 O O . PHE A 1 92 ? 18.436 -8.672 -9.765 1.00 69.88 92 PHE A O 1
ATOM 718 N N . PHE A 1 93 ? 17.373 -8.629 -11.744 1.00 72.81 93 PHE A N 1
ATOM 719 C CA . PHE A 1 93 ? 17.467 -10.065 -11.988 1.00 72.81 93 PHE A CA 1
ATOM 720 C C . PHE A 1 93 ? 18.919 -10.526 -12.183 1.00 72.81 93 PHE A C 1
ATOM 722 O O . PHE A 1 93 ? 19.322 -11.530 -11.597 1.00 72.81 93 PHE A O 1
ATOM 729 N N . ALA A 1 94 ? 19.742 -9.761 -12.904 1.00 73.88 94 ALA A N 1
ATOM 730 C CA . ALA A 1 94 ? 21.175 -10.007 -13.059 1.00 73.88 94 ALA A CA 1
ATOM 731 C C . ALA A 1 94 ? 21.919 -9.914 -11.717 1.00 73.88 94 ALA A C 1
ATOM 733 O O . ALA A 1 94 ? 22.767 -10.757 -11.415 1.00 73.88 94 ALA A O 1
ATOM 734 N N . CYS A 1 95 ? 21.569 -8.945 -10.865 1.00 71.50 95 CYS A N 1
ATOM 735 C CA . CYS A 1 95 ? 22.101 -8.834 -9.503 1.00 71.50 95 CYS A CA 1
ATOM 736 C C . CYS A 1 95 ? 21.707 -10.046 -8.635 1.00 71.50 95 CYS A C 1
ATOM 738 O O . CYS A 1 95 ? 22.503 -10.561 -7.847 1.00 71.50 95 CYS A O 1
ATOM 740 N N . LEU A 1 96 ? 20.478 -10.542 -8.795 1.00 71.69 96 LEU A N 1
ATOM 741 C CA . LEU A 1 96 ? 19.981 -11.707 -8.066 1.00 71.69 96 LEU A CA 1
ATOM 742 C C . LEU A 1 96 ? 20.675 -13.003 -8.520 1.00 71.69 96 LEU A C 1
ATOM 744 O O . LEU A 1 96 ? 21.089 -13.806 -7.681 1.00 71.69 96 LEU A O 1
ATOM 748 N N . LEU A 1 97 ? 20.842 -13.188 -9.833 1.00 74.94 97 LEU A N 1
ATOM 749 C CA . LEU A 1 97 ? 21.549 -14.320 -10.440 1.00 74.94 97 LEU A CA 1
ATOM 750 C C . LEU A 1 97 ? 23.033 -14.329 -10.080 1.00 74.94 97 LEU A C 1
ATOM 752 O O . LEU A 1 97 ? 23.541 -15.359 -9.647 1.00 74.94 97 LEU A O 1
ATOM 756 N N . SER A 1 98 ? 23.723 -13.193 -10.188 1.00 68.50 98 SER A N 1
ATOM 757 C CA . SER A 1 98 ? 25.143 -13.090 -9.822 1.00 68.50 98 SER A CA 1
ATOM 758 C C . SER A 1 98 ? 25.381 -13.425 -8.346 1.00 68.50 98 SER A C 1
ATOM 760 O O . SER A 1 98 ? 26.322 -14.142 -8.013 1.00 68.50 98 SER A O 1
ATOM 762 N N . ARG A 1 99 ? 24.484 -13.023 -7.443 1.00 66.94 99 ARG A N 1
ATOM 763 C CA . ARG A 1 99 ? 24.567 -13.418 -6.028 1.00 66.94 99 ARG A CA 1
ATOM 764 C C . ARG A 1 99 ? 24.268 -14.898 -5.796 1.00 66.94 99 ARG A C 1
ATOM 766 O O . ARG A 1 99 ? 24.935 -15.529 -4.977 1.00 66.94 99 ARG A O 1
ATOM 773 N N . ARG A 1 100 ? 23.269 -15.453 -6.490 1.00 70.44 100 ARG A N 1
ATOM 774 C CA . ARG A 1 100 ? 22.792 -16.828 -6.265 1.00 70.44 100 ARG A CA 1
ATOM 775 C C . ARG A 1 100 ? 23.669 -17.891 -6.926 1.00 70.44 100 ARG A C 1
ATOM 777 O O . ARG A 1 100 ? 23.872 -18.942 -6.329 1.00 70.44 100 ARG A O 1
ATOM 784 N N . VAL A 1 101 ? 24.183 -17.617 -8.123 1.00 67.44 101 VAL A N 1
ATOM 785 C CA . VAL A 1 101 ? 24.965 -18.564 -8.932 1.00 67.44 101 VAL A CA 1
ATOM 786 C C . VAL A 1 101 ? 26.463 -18.362 -8.727 1.00 67.44 101 VAL A C 1
ATOM 788 O O . VAL A 1 101 ? 27.178 -19.334 -8.512 1.00 67.44 101 VAL A O 1
ATOM 791 N N . LEU A 1 102 ? 26.944 -17.115 -8.713 1.00 61.03 102 LEU A N 1
ATOM 792 C CA . LEU A 1 102 ? 28.385 -16.838 -8.632 1.00 61.03 102 LEU A CA 1
ATOM 793 C C . LEU A 1 102 ? 28.901 -16.703 -7.186 1.00 61.03 102 LEU A C 1
ATOM 795 O O . LEU A 1 102 ? 30.091 -16.488 -6.987 1.00 61.03 102 LEU A O 1
ATOM 799 N N . ARG A 1 103 ? 28.034 -16.822 -6.160 1.00 57.97 103 ARG A N 1
ATOM 800 C CA . ARG A 1 103 ? 28.373 -16.691 -4.720 1.00 57.97 103 ARG A CA 1
ATOM 801 C C . ARG A 1 103 ? 29.215 -15.443 -4.383 1.00 57.97 103 ARG A C 1
ATOM 803 O O . ARG A 1 103 ? 29.930 -15.416 -3.380 1.00 57.97 103 ARG A O 1
ATOM 810 N N . ILE A 1 104 ? 29.103 -14.376 -5.177 1.00 58.62 104 ILE A N 1
ATOM 811 C CA . ILE A 1 104 ? 29.860 -13.138 -4.974 1.00 58.62 104 ILE A CA 1
ATOM 812 C C . ILE A 1 104 ? 29.194 -12.344 -3.843 1.00 58.62 104 ILE A C 1
ATOM 814 O O . ILE A 1 104 ? 28.271 -11.558 -4.061 1.00 58.62 104 ILE A O 1
ATOM 818 N N . LYS A 1 105 ? 29.669 -12.544 -2.608 1.00 53.19 105 LYS A N 1
ATOM 819 C CA . LYS A 1 105 ? 29.193 -11.841 -1.398 1.00 53.19 105 LYS A CA 1
ATOM 820 C C . LYS A 1 105 ? 29.436 -10.319 -1.410 1.00 53.19 105 LYS A C 1
ATOM 822 O O . LYS A 1 105 ? 28.896 -9.625 -0.556 1.00 53.19 105 LYS A O 1
ATOM 827 N N . SER A 1 106 ? 30.227 -9.799 -2.353 1.00 54.88 106 SER A N 1
ATOM 828 C CA . SER A 1 106 ? 30.690 -8.399 -2.379 1.00 54.88 106 SER A CA 1
ATOM 829 C C . SER A 1 106 ? 29.768 -7.423 -3.137 1.00 54.88 106 SER A C 1
ATOM 831 O O . SER A 1 106 ? 29.870 -6.209 -2.974 1.00 54.88 106 SER A O 1
ATOM 833 N N . ILE A 1 107 ? 28.820 -7.912 -3.943 1.00 54.31 107 ILE A N 1
ATOM 834 C CA . ILE A 1 107 ? 27.944 -7.032 -4.734 1.00 54.31 107 ILE A CA 1
ATOM 835 C C . ILE A 1 107 ? 26.850 -6.479 -3.823 1.00 54.31 107 ILE A C 1
ATOM 837 O O . ILE A 1 107 ? 26.058 -7.263 -3.302 1.00 54.31 107 ILE A O 1
ATOM 841 N N . ARG A 1 108 ? 26.777 -5.155 -3.621 1.00 54.31 108 ARG A N 1
ATOM 842 C CA . ARG A 1 108 ? 25.687 -4.495 -2.870 1.00 54.31 108 ARG A CA 1
ATOM 843 C C . ARG A 1 108 ? 24.331 -4.767 -3.544 1.00 54.31 108 ARG A C 1
ATOM 845 O O . ARG A 1 108 ? 24.287 -4.847 -4.768 1.00 54.31 108 ARG A O 1
ATOM 852 N N . PRO A 1 109 ? 23.234 -4.952 -2.782 1.00 57.03 109 PRO A N 1
ATOM 853 C CA . PRO A 1 109 ? 21.937 -5.231 -3.384 1.00 57.03 109 PRO A CA 1
ATOM 854 C C . PRO A 1 109 ? 21.537 -4.006 -4.195 1.00 57.03 109 PRO A C 1
ATOM 856 O O . PRO A 1 109 ? 21.451 -2.917 -3.631 1.00 57.03 109 PRO A O 1
ATOM 859 N N . TYR A 1 110 ? 21.336 -4.174 -5.501 1.00 56.72 110 TYR A N 1
ATOM 860 C CA . TYR A 1 110 ? 20.807 -3.090 -6.311 1.00 56.72 110 TYR A CA 1
ATOM 861 C C . TYR A 1 110 ? 19.382 -2.789 -5.845 1.00 56.72 110 TYR A C 1
ATOM 863 O O . TYR A 1 110 ? 18.525 -3.676 -5.845 1.00 56.72 110 TYR A O 1
ATOM 871 N N . ILE A 1 111 ? 19.164 -1.559 -5.388 1.00 58.91 111 ILE A N 1
ATOM 872 C CA . ILE A 1 111 ? 17.848 -1.038 -5.030 1.00 58.91 111 ILE A CA 1
ATOM 873 C C 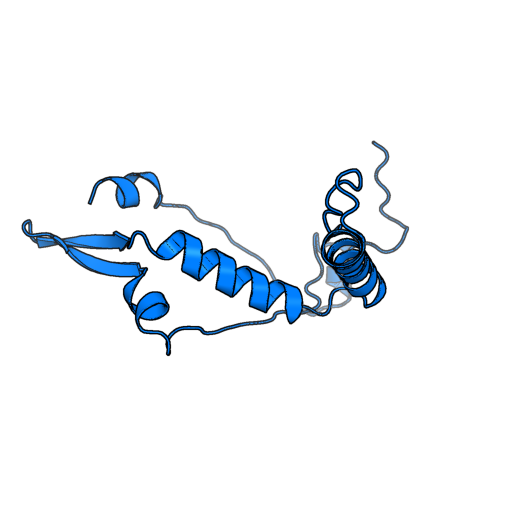. ILE A 1 111 ? 17.285 -0.453 -6.326 1.00 58.91 111 ILE A C 1
ATOM 875 O O . ILE A 1 111 ? 17.861 0.525 -6.805 1.00 58.91 111 ILE A O 1
ATOM 879 N N . PRO A 1 112 ? 16.224 -1.041 -6.912 1.00 56.88 112 PRO A N 1
ATOM 880 C CA . PRO A 1 112 ? 15.625 -0.513 -8.131 1.00 56.88 112 PRO A CA 1
ATOM 881 C C . PRO A 1 112 ? 15.220 0.942 -7.922 1.00 56.88 112 PRO A C 1
ATOM 883 O O . PRO A 1 112 ? 14.518 1.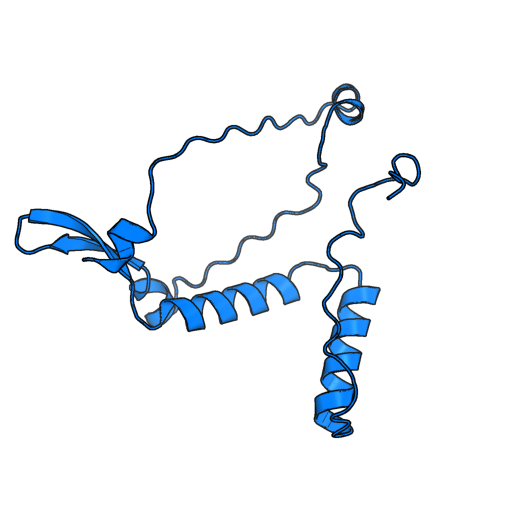261 -6.958 1.00 56.88 112 PRO A O 1
ATOM 886 N N . A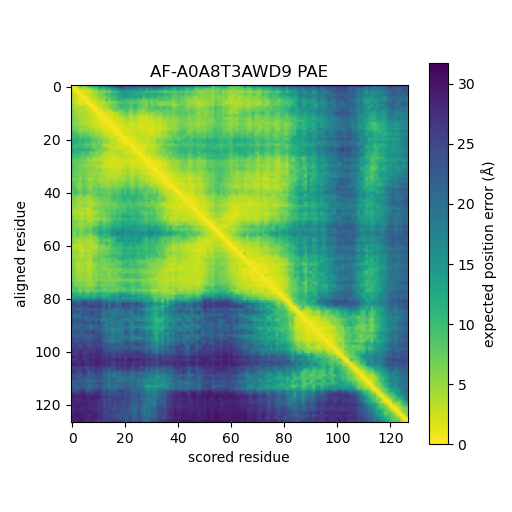SP A 1 113 ? 15.681 1.827 -8.801 1.00 55.84 113 ASP A N 1
ATOM 887 C CA . ASP A 1 113 ? 15.320 3.234 -8.715 1.00 55.84 113 ASP A CA 1
ATOM 888 C C . ASP A 1 113 ? 13.966 3.449 -9.400 1.00 55.84 113 ASP A C 1
ATOM 890 O O . ASP A 1 113 ? 13.817 3.430 -10.623 1.00 55.84 113 ASP A O 1
ATOM 894 N N . PHE A 1 114 ? 12.936 3.655 -8.584 1.00 54.72 114 PHE A N 1
ATOM 895 C CA . PHE A 1 114 ? 11.571 3.876 -9.054 1.00 54.72 114 PHE A CA 1
ATOM 896 C C . PHE A 1 114 ? 11.351 5.287 -9.640 1.00 54.72 114 PHE A C 1
ATOM 898 O O . PHE A 1 114 ? 10.237 5.599 -10.067 1.00 54.72 114 PHE A O 1
ATOM 905 N N . LYS A 1 115 ? 12.376 6.158 -9.692 1.00 53.06 115 LYS A N 1
ATOM 906 C CA . LYS A 1 115 ? 12.256 7.525 -10.240 1.00 53.06 115 LYS A CA 1
ATOM 907 C C . LYS A 1 115 ? 12.083 7.589 -11.761 1.00 53.06 115 LYS A C 1
ATOM 909 O O . LYS A 1 115 ? 11.562 8.584 -12.265 1.00 53.06 115 LYS A O 1
ATOM 914 N N . TYR A 1 116 ? 12.464 6.560 -12.518 1.00 47.06 116 TYR A N 1
ATOM 915 C CA . TYR A 1 116 ? 12.650 6.671 -13.975 1.00 47.06 116 TYR A CA 1
ATOM 916 C C . TYR A 1 116 ? 11.382 6.675 -14.849 1.00 47.06 116 TYR A C 1
ATOM 918 O O . TYR A 1 116 ? 11.462 6.489 -16.064 1.00 47.06 116 TYR A O 1
ATOM 926 N N . ARG A 1 117 ? 10.197 6.966 -14.295 1.00 45.81 117 ARG A N 1
ATOM 927 C CA . ARG A 1 117 ? 9.015 7.267 -15.126 1.00 45.81 117 ARG A CA 1
ATOM 928 C C . ARG A 1 117 ? 8.172 8.448 -14.653 1.00 45.81 117 ARG A C 1
ATOM 930 O O . ARG A 1 117 ? 6.975 8.502 -14.910 1.00 45.81 117 ARG A O 1
ATOM 937 N N . ALA A 1 118 ? 8.793 9.436 -14.027 1.00 42.03 118 ALA A N 1
ATOM 938 C CA . ALA A 1 118 ? 8.197 10.758 -13.922 1.00 42.03 118 ALA A CA 1
ATOM 939 C C . ALA A 1 118 ? 9.310 11.789 -14.032 1.00 42.03 118 ALA A C 1
ATOM 941 O O . ALA A 1 118 ? 9.964 12.082 -13.043 1.00 42.03 118 ALA A O 1
ATOM 942 N N . LEU A 1 119 ? 9.559 12.267 -15.253 1.00 36.62 119 LEU A N 1
ATOM 943 C CA . LEU A 1 119 ? 9.787 13.673 -15.600 1.00 36.62 119 LEU A CA 1
ATOM 944 C C . LEU A 1 119 ? 10.421 13.731 -17.003 1.00 36.62 119 LEU A C 1
ATOM 946 O O . LEU A 1 119 ? 11.518 13.206 -17.201 1.00 36.62 119 LEU A O 1
ATOM 950 N N . PRO A 1 120 ? 9.786 14.377 -18.000 1.00 36.06 120 PRO A N 1
ATOM 951 C CA . PRO A 1 120 ? 10.550 14.883 -19.132 1.00 36.06 120 PRO A CA 1
ATOM 952 C C . PRO A 1 120 ? 11.653 15.808 -18.597 1.00 36.06 120 PRO A C 1
ATOM 954 O O . PRO A 1 120 ? 11.433 16.526 -17.622 1.00 36.06 120 PRO A O 1
ATOM 957 N N . SER A 1 121 ? 12.810 15.797 -19.262 1.00 43.91 121 SER A N 1
ATOM 958 C CA . SER A 1 121 ? 14.085 16.488 -18.970 1.00 43.91 121 SER A CA 1
ATOM 959 C C . SER A 1 121 ? 14.031 17.960 -18.495 1.00 43.91 121 SER A C 1
ATOM 961 O O . SER A 1 121 ? 15.075 18.539 -18.210 1.00 43.91 121 SER A O 1
ATOM 963 N N . LYS A 1 122 ? 12.860 18.598 -18.418 1.00 39.59 122 LYS A N 1
ATOM 964 C CA . LYS A 1 122 ? 12.675 20.014 -18.081 1.00 39.59 122 LYS A CA 1
ATOM 965 C C . LYS A 1 122 ? 12.513 20.327 -16.587 1.00 39.59 122 LYS A C 1
ATOM 967 O O . LYS A 1 122 ? 12.485 21.501 -16.251 1.00 39.59 122 LYS A O 1
ATOM 972 N N . TYR A 1 123 ? 12.459 19.334 -15.696 1.00 44.00 123 TYR A N 1
ATOM 973 C CA . TYR A 1 123 ? 12.397 19.565 -14.239 1.00 44.00 123 TYR A CA 1
ATOM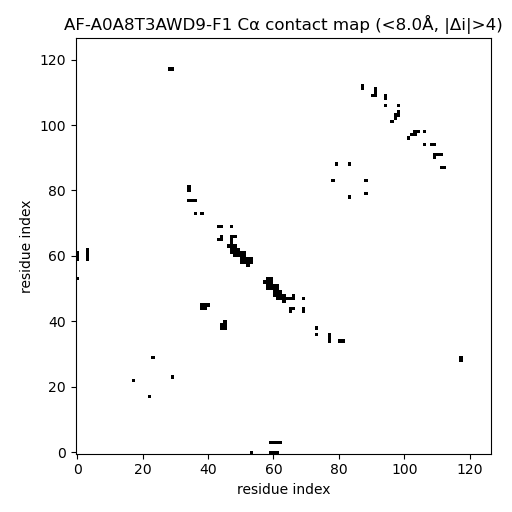 974 C C . TYR A 1 123 ? 13.491 18.807 -13.485 1.00 44.00 123 TYR A C 1
ATOM 976 O O . TYR A 1 123 ? 13.243 18.103 -12.508 1.00 44.00 123 TYR A O 1
ATOM 984 N N . ARG A 1 124 ? 14.732 18.949 -13.954 1.00 40.41 124 ARG A N 1
ATOM 985 C CA . ARG A 1 124 ? 15.916 18.572 -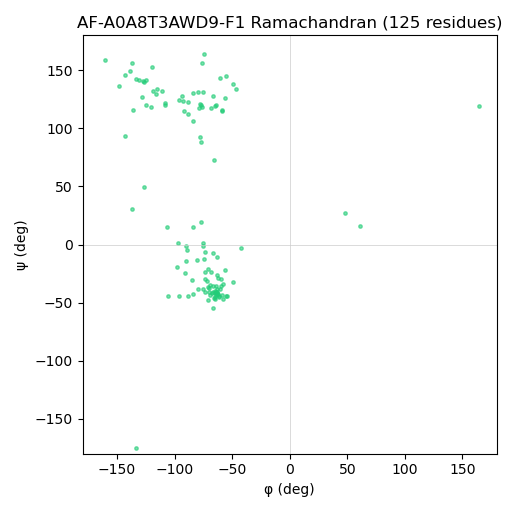13.182 1.00 40.41 124 ARG A CA 1
ATOM 986 C C . ARG A 1 124 ? 16.148 19.679 -12.149 1.00 40.41 124 ARG A C 1
ATOM 988 O O . ARG A 1 124 ? 16.809 20.666 -12.447 1.00 40.41 124 ARG A O 1
ATOM 995 N N . ALA A 1 125 ? 15.529 19.562 -10.976 1.00 37.31 125 ALA A N 1
ATOM 996 C CA . ALA A 1 125 ? 15.907 20.393 -9.840 1.00 37.31 125 ALA A CA 1
ATOM 997 C C . ALA A 1 125 ? 17.311 19.967 -9.399 1.00 37.31 125 ALA A C 1
ATOM 999 O O . ALA A 1 125 ? 17.540 18.806 -9.060 1.00 37.31 125 ALA A O 1
ATOM 1000 N N . SER A 1 126 ? 18.240 20.910 -9.492 1.00 35.19 126 SER A N 1
ATOM 1001 C CA . SER A 1 126 ? 19.555 20.876 -8.874 1.00 35.19 126 SER A CA 1
ATOM 1002 C C . SER A 1 126 ? 19.399 20.755 -7.359 1.00 35.19 126 SER A C 1
ATOM 1004 O O . SER A 1 126 ? 18.891 21.670 -6.711 1.00 35.19 126 SER A O 1
ATOM 1006 N N . THR A 1 127 ? 19.845 19.630 -6.825 1.00 35.09 127 THR A N 1
ATOM 1007 C CA . THR A 1 127 ? 20.460 19.541 -5.498 1.00 35.09 127 THR A CA 1
ATOM 1008 C C . THR A 1 127 ? 21.880 19.082 -5.715 1.00 35.09 127 THR A C 1
ATOM 1010 O O . THR A 1 127 ? 22.031 18.146 -6.539 1.00 35.09 127 THR A O 1
#

Secondary structure (DSSP, 8-state):
--HHHHH-------------TGGGGT-S-----------TTSHHHHTTEEEEE-TTS-EEEEE-TTHHHHHHHHHHHHHHHS---HHHHHHHHHHHHHHHHS--TTSPPP---TTTTS--TT-----

Mean predicted aligned error: 13.17 Å

=== Feature glossary ===
Legend for the data blocks above and below:

— What the protein is —

The amino-acid sequence is the protein's primary structure: the linear order of residues from the N-terminus to the C-terminus, written in one-letter code. Everything else here — the 3D coordinates, the secondary structure, the domain annotations — is ultimately a consequence of this string.

Database cross-references. InterPro integrates a dozen domain/family signature databases into unified entries with residue-range hits. GO terms attach function/process/location labels with evidence codes. CATH codes position the fold in a four-level structural taxonomy. Organism is the NCBI-taxonomy species name.

— Where its atoms are —

The mmCIF block holds the 3D Cartesian coordinates of each backbone atom (N, Cα, C, O) in ångströms. mmCIF is the PDB's canonical archive format — a tagged-loop text representation of the atomic model.

The six renders are orthographic views along the three Cartesian axes in both directions. Representation (cartoon, sticks, or surface) and color scheme (sequence-rainbow or by-chain) vary across proteins so the training set covers all the common visualization conventions.

— Local backbone conformation —

Secondary structure is the local, repeating backbone conformation. DSSP classifies it into eight states by reading the hydrogen-bond network: three helix types (H, G, I), two β types (E, B), two non-regular types (T, S), and unstructured coil (-).

SS3 is a coarse helix/strand/coil call (letters a/b/c) made by the P-SEA algorithm from inter-Cα distances and dihedrals. It is less detailed than DSSP but needs only Cα positions.

Backbone dihedral angles. Every residue except chain termini has a φ (preceding-C → N → Cα → C) and a ψ (N → Cα → C → next-N). They are reported in degrees following the IUPAC sign convention. Secondary structure is essentially a statement about which (φ, ψ) basin each residue occupies.

— Global shape and packing —

The geometric summary reports three shape descriptors. Rg (radius of gyration) measures how spread out the Cα atoms are about their centre of mass; compact globular proteins have small Rg, elongated or unfolded ones large. Cα contacts (<8 Å, |i−j|>4) count long-range residue pairs in spatial proximity — high for tightly packed folds, near zero for rods or random coil. The bounding-box extents give the protein's footprint along x, y, z in Å.

Solvent accessibility: the surface area of each residue that a 1.4 Å water probe can touch, in Å². When only backbone atoms are present the absolute values are lower than full-atom SASA (side chains contribute most of the area) and are flagged as backbone-only.

Plot images: a contact map (which residues are close in 3D, as an N×N binary image), a Ramachandran scatter (backbone torsion angles, revealing secondary-structure composition at a glance), and — for AlphaFold structures — a PAE heatmap (pairwise prediction confidence).

— Structural neighborhood —

Foldseek's 3Di representation compresses backbone geometry into a per-residue letter drawn from a learned twenty-state alphabet. It captures the tertiary interaction pattern around each residue — which residues are packed against it in space, regardless of where they are in sequence.

Structural nearest neighbors (via Foldseek easy-search vs the PDB). Reported per hit: target PDB id, E-value, and alignment TM-score. A TM-score above ~0.5 is the conventional threshold for 'same fold'.

— Confidence and disorder —

pLDDT (predicted Local Distance Difference Test) is AlphaFold's per-residue confidence score, ranging from 0 to 100. Values above 90 indicate high confidence (typically well-packed cores); 70–90 is confident; 50–70 low confidence; below 50 usually means the region is disordered or the prediction is unreliable there. AlphaFold stores pLDDT in the mmCIF B-factor column.

For experimental (PDB) structures, the B-factor (temperature factor) quantifies the positional spread of each atom in the crystal — a combination of thermal vibration and static disorder — in units of Å². High B-factors mark flexible loops or poorly resolved regions; low B-factors mark the rigid, well-ordered core.

Predicted Aligned Error (PAE) is an AlphaFold confidence matrix: entry (i, j) is the expected error in the position of residue j, in ångströms, when the prediction is superimposed on the true structure at residue i. Low PAE within a block of residues means that block is internally rigid and well-predicted; high PAE between two blocks means their relative placement is uncertain even if each block individually is confident.